Protein AF-A0A060C273-F1 (afdb_monomer_lite)

Structure (mmCIF, N/CA/C/O backbone):
data_AF-A0A060C273-F1
#
_entry.id   AF-A0A060C273-F1
#
loop_
_atom_site.group_PDB
_atom_site.id
_atom_site.type_symbol
_atom_site.label_atom_id
_atom_site.label_alt_id
_atom_site.label_comp_id
_atom_site.label_asym_id
_atom_site.label_entity_id
_atom_site.label_seq_id
_atom_site.pdbx_PDB_ins_code
_atom_site.Cartn_x
_atom_site.Cartn_y
_atom_site.Cartn_z
_atom_site.occupancy
_atom_site.B_iso_or_equiv
_atom_site.auth_seq_id
_atom_site.auth_comp_id
_atom_site.auth_asym_id
_atom_site.auth_atom_id
_atom_site.pdbx_PDB_model_num
ATOM 1 N N . MET A 1 1 ? -24.700 -6.083 28.782 1.00 82.94 1 MET A N 1
ATOM 2 C CA . MET A 1 1 ? -23.591 -5.265 29.321 1.00 82.94 1 MET A CA 1
ATOM 3 C C . MET A 1 1 ? -22.498 -6.201 29.821 1.00 82.94 1 MET A C 1
ATOM 5 O O . MET A 1 1 ? -22.809 -7.076 30.617 1.00 82.94 1 MET A O 1
ATOM 9 N N . VAL A 1 2 ? -21.265 -6.072 29.316 1.00 92.25 2 VAL A N 1
ATOM 10 C CA . VAL A 1 2 ? -20.139 -6.980 29.647 1.00 92.25 2 VAL A CA 1
ATOM 11 C C . VAL A 1 2 ? -19.095 -6.356 30.582 1.00 92.25 2 VAL A C 1
ATOM 13 O O . VAL A 1 2 ? -18.364 -7.077 31.255 1.00 92.25 2 VAL A O 1
ATOM 16 N N . LYS A 1 3 ? -19.035 -5.021 30.655 1.00 95.44 3 LYS A N 1
ATOM 17 C CA . LYS A 1 3 ? -18.172 -4.243 31.552 1.00 95.44 3 LYS A CA 1
ATOM 18 C C . LYS A 1 3 ? -18.739 -2.828 31.695 1.00 95.44 3 LYS A C 1
ATOM 20 O O . LYS A 1 3 ? -19.395 -2.344 30.778 1.00 95.44 3 LYS A O 1
ATOM 25 N N . SER A 1 4 ? -18.462 -2.181 32.822 1.00 96.38 4 SER A N 1
ATOM 26 C CA . SER A 1 4 ? -18.662 -0.747 33.046 1.00 96.38 4 SER A CA 1
ATOM 27 C C . SER A 1 4 ? -17.462 -0.166 33.805 1.00 96.38 4 SER A C 1
ATOM 29 O O . SER A 1 4 ? -16.670 -0.912 34.399 1.00 96.38 4 SER A O 1
ATOM 31 N N . GLY A 1 5 ? -17.295 1.155 33.747 1.00 95.56 5 GLY A N 1
ATOM 32 C CA . GLY A 1 5 ? -16.199 1.874 34.392 1.00 95.56 5 GLY A CA 1
ATOM 33 C C . GLY A 1 5 ? -16.192 3.358 34.032 1.00 95.56 5 GLY A C 1
ATOM 34 O O . GLY A 1 5 ? -17.052 3.823 33.289 1.00 95.56 5 GLY A O 1
ATOM 35 N N . SER A 1 6 ? -15.207 4.081 34.560 1.00 96.62 6 SER A N 1
ATOM 36 C CA . SER A 1 6 ? -14.983 5.492 34.241 1.00 96.62 6 SER A CA 1
ATOM 37 C C . SER A 1 6 ? -13.922 5.640 33.160 1.00 96.62 6 SER A C 1
ATOM 39 O O . SER A 1 6 ? -12.938 4.899 33.130 1.00 96.62 6 SER A O 1
ATOM 41 N N . SER A 1 7 ? -14.097 6.639 32.302 1.00 97.00 7 SER A N 1
ATOM 42 C CA . SER A 1 7 ? -13.043 7.081 31.397 1.00 97.00 7 SER A CA 1
ATOM 43 C C . SER A 1 7 ? -11.967 7.873 32.154 1.00 97.00 7 SER A C 1
ATOM 45 O O . SER A 1 7 ? -12.193 8.370 33.260 1.00 97.00 7 SER A O 1
ATOM 47 N N . THR A 1 8 ? -10.776 7.987 31.568 1.00 98.00 8 THR A N 1
ATOM 48 C CA . THR A 1 8 ? -9.666 8.792 32.098 1.00 98.00 8 THR A CA 1
ATOM 49 C C . THR A 1 8 ? -9.447 10.017 31.207 1.00 98.00 8 THR A C 1
ATOM 51 O O . THR A 1 8 ? -9.036 9.824 30.060 1.00 98.00 8 THR A O 1
ATOM 54 N N . PRO A 1 9 ? -9.664 11.255 31.691 1.00 97.62 9 PRO A N 1
ATOM 55 C CA . PRO A 1 9 ? -9.351 12.465 30.932 1.00 97.62 9 PRO A CA 1
ATOM 56 C C . PRO A 1 9 ? -7.862 12.528 30.574 1.00 97.62 9 PRO A C 1
ATOM 58 O O . PRO A 1 9 ? -7.007 12.238 31.417 1.00 97.62 9 PRO A O 1
ATOM 61 N N . LYS A 1 10 ? -7.540 12.915 29.338 1.00 97.88 10 LYS A N 1
ATOM 62 C CA . LYS A 1 10 ? -6.157 13.135 28.877 1.00 97.88 10 LYS A CA 1
ATOM 63 C C . LYS A 1 10 ? -5.859 14.587 28.501 1.00 97.88 10 LYS A C 1
ATOM 65 O O . LYS A 1 10 ? -4.700 14.907 28.267 1.00 97.88 10 LYS A O 1
ATOM 70 N N . GLY A 1 11 ? -6.866 15.459 28.521 1.00 97.44 11 GLY A N 1
ATOM 71 C CA . GLY A 1 11 ? -6.733 16.842 28.065 1.00 97.44 11 GLY A CA 1
ATOM 72 C C . GLY A 1 11 ? -6.748 16.923 26.542 1.00 97.44 11 GLY A C 1
ATOM 73 O O . GLY A 1 11 ? -7.347 16.067 25.891 1.00 97.44 11 GLY A O 1
ATOM 74 N N . VAL A 1 12 ? -6.111 17.955 25.992 1.00 98.25 12 VAL A N 1
ATOM 75 C CA . VAL A 1 12 ? -6.081 18.214 24.548 1.00 98.25 12 VAL A CA 1
ATOM 76 C C . VAL A 1 12 ? -5.062 17.303 23.865 1.00 98.25 12 VAL A C 1
ATOM 78 O O . VAL A 1 12 ? -3.876 17.340 24.196 1.00 98.25 12 VAL A O 1
ATOM 81 N N . ASP A 1 13 ? -5.519 16.496 22.908 1.00 97.69 13 ASP A N 1
ATOM 82 C CA . ASP A 1 13 ? -4.645 15.770 21.989 1.00 97.69 13 ASP A CA 1
ATOM 83 C C . ASP A 1 13 ? -4.019 16.754 20.983 1.00 97.69 13 ASP A C 1
ATOM 85 O O . ASP A 1 13 ? -4.757 17.422 20.257 1.00 97.69 13 ASP A O 1
ATOM 89 N N . PRO A 1 14 ? -2.682 16.861 20.895 1.00 97.44 14 PRO A N 1
ATOM 90 C CA . PRO A 1 14 ? -2.028 17.864 20.055 1.00 97.44 14 PRO A CA 1
ATOM 91 C C . PRO A 1 14 ? -2.098 17.563 18.550 1.00 97.44 14 PRO A C 1
ATOM 93 O O . PRO A 1 14 ? -1.742 18.429 17.754 1.00 97.44 14 PRO A O 1
ATOM 96 N N . THR A 1 15 ? -2.507 16.356 18.139 1.00 97.44 15 THR A N 1
ATOM 97 C CA . THR A 1 15 ? -2.624 15.987 16.717 1.00 97.44 15 THR A CA 1
ATOM 98 C C . THR A 1 15 ? -3.993 16.334 16.137 1.00 97.44 15 THR A C 1
ATOM 100 O O . THR A 1 15 ? -4.104 16.557 14.932 1.00 97.44 15 THR A O 1
ATOM 103 N N . ALA A 1 16 ? -5.014 16.413 16.995 1.00 97.12 16 ALA A N 1
ATOM 104 C CA . ALA A 1 16 ? -6.391 16.736 16.628 1.00 97.12 16 ALA A CA 1
ATOM 105 C C . ALA A 1 16 ? -6.911 18.065 17.212 1.00 97.12 16 ALA A C 1
ATOM 107 O O . ALA A 1 16 ? -7.949 18.538 16.759 1.00 97.12 16 ALA A O 1
ATOM 108 N N . ASP A 1 17 ? -6.228 18.653 18.202 1.00 97.56 17 ASP A N 1
ATOM 109 C CA . ASP A 1 17 ? -6.668 19.829 18.977 1.00 97.56 17 ASP A CA 1
ATOM 110 C C . ASP A 1 17 ? -8.041 19.631 19.657 1.00 97.56 17 ASP A C 1
ATOM 112 O O . ASP A 1 17 ? -8.883 20.524 19.745 1.00 97.56 17 ASP A O 1
ATOM 116 N N . LEU A 1 18 ? -8.287 18.408 20.140 1.00 97.94 18 LEU A N 1
ATOM 117 C CA . LEU A 1 18 ? -9.534 18.003 20.794 1.00 97.94 18 LEU A CA 1
ATOM 118 C C . LEU A 1 18 ? -9.273 17.518 22.217 1.00 97.94 18 LEU A C 1
ATOM 120 O O . LEU A 1 18 ? -8.299 16.815 22.472 1.00 97.94 18 LEU A O 1
ATOM 124 N N . ASN A 1 19 ? -10.179 17.834 23.145 1.00 97.75 19 ASN A N 1
ATOM 125 C CA . ASN A 1 19 ? -10.165 17.217 24.470 1.00 97.75 19 ASN A CA 1
ATOM 126 C C . ASN A 1 19 ? -10.573 15.745 24.362 1.00 97.75 19 ASN A C 1
ATOM 128 O O . ASN A 1 19 ? -11.656 15.441 23.864 1.00 97.75 19 ASN A O 1
ATOM 132 N N . VAL A 1 20 ? -9.733 14.838 24.861 1.00 97.50 20 VAL A N 1
ATOM 133 C CA . VAL A 1 20 ? -9.965 13.393 24.763 1.00 97.50 20 VAL A CA 1
ATOM 134 C C . VAL A 1 20 ? -9.937 12.700 26.119 1.00 97.50 20 VAL A C 1
ATOM 136 O O . VAL A 1 20 ? -9.308 13.137 27.089 1.00 97.50 20 VAL A O 1
ATOM 139 N N . HIS A 1 21 ? -10.638 11.573 26.177 1.00 97.69 21 HIS A N 1
ATOM 140 C CA . HIS A 1 21 ? -10.631 10.634 27.289 1.00 97.69 21 HIS A CA 1
ATOM 141 C C . HIS A 1 21 ? -10.223 9.246 26.781 1.00 97.69 21 HIS A C 1
ATOM 143 O O . HIS A 1 21 ? -10.500 8.888 25.640 1.00 97.69 21 HIS A O 1
ATOM 149 N N . VAL A 1 22 ? -9.609 8.437 27.646 1.00 97.38 22 VAL A N 1
ATOM 150 C CA . VAL A 1 22 ? -9.318 7.020 27.378 1.00 97.38 22 VAL A CA 1
ATOM 151 C C . VAL A 1 22 ? -10.313 6.140 28.123 1.00 97.38 22 VAL A C 1
ATOM 153 O O . VAL A 1 22 ? -10.481 6.278 29.336 1.00 97.38 22 VAL A O 1
ATOM 156 N N . ILE A 1 23 ? -10.935 5.208 27.405 1.00 97.31 23 ILE A N 1
ATOM 157 C CA . ILE A 1 23 ? -11.755 4.132 27.968 1.00 97.31 23 ILE A CA 1
ATOM 158 C C . ILE A 1 23 ? -10.963 2.830 27.831 1.00 97.31 23 ILE A C 1
ATOM 160 O O . ILE A 1 23 ? -10.821 2.303 26.731 1.00 97.31 23 ILE A O 1
ATOM 164 N N . ASP A 1 24 ? -10.437 2.315 28.944 1.00 96.88 24 ASP A N 1
ATOM 165 C CA . ASP A 1 24 ? -9.687 1.056 28.964 1.00 96.88 24 ASP A CA 1
ATOM 166 C C . ASP A 1 24 ? -10.593 -0.118 29.361 1.00 96.88 24 ASP A C 1
ATOM 168 O O . ASP A 1 24 ? -11.030 -0.253 30.507 1.00 96.88 24 ASP A O 1
ATOM 172 N N . PHE A 1 25 ? -10.855 -0.994 28.396 1.00 96.69 25 PHE A N 1
ATOM 173 C CA . PHE A 1 25 ? -11.590 -2.242 28.582 1.00 96.69 25 PHE A CA 1
ATOM 174 C C . PHE A 1 25 ? -10.715 -3.471 28.299 1.00 96.69 25 PHE A C 1
ATOM 176 O O . PHE A 1 25 ? -11.236 -4.562 28.081 1.00 96.69 25 PHE A O 1
ATOM 183 N N . SER A 1 26 ? -9.386 -3.344 28.373 1.00 96.56 26 SER A N 1
ATOM 184 C CA . SER A 1 26 ? -8.423 -4.413 28.059 1.00 96.56 26 SER A CA 1
ATOM 185 C C . SER A 1 26 ? -8.592 -5.674 28.918 1.00 96.56 26 SER A C 1
ATOM 187 O O . SER A 1 26 ? -8.136 -6.754 28.535 1.00 96.56 26 SER A O 1
ATOM 189 N N . SER A 1 27 ? -9.252 -5.560 30.076 1.00 96.25 27 SER A N 1
ATOM 190 C CA . SER A 1 27 ? -9.620 -6.695 30.940 1.00 96.25 27 SER A CA 1
ATOM 191 C C . SER A 1 27 ? -10.755 -7.564 30.379 1.00 96.25 27 SER A C 1
ATOM 193 O O . SER A 1 27 ? -10.909 -8.707 30.806 1.00 96.25 27 SER A O 1
ATOM 195 N N . VAL A 1 28 ? -11.529 -7.068 29.411 1.00 96.81 28 VAL A N 1
ATOM 196 C CA . VAL A 1 28 ? -12.592 -7.827 28.743 1.00 96.81 28 VAL A CA 1
ATOM 197 C C . VAL A 1 28 ? -11.960 -8.794 27.748 1.00 96.81 28 VAL A C 1
ATOM 199 O O . VAL A 1 28 ? -11.341 -8.383 26.771 1.00 96.81 28 VAL A O 1
ATOM 202 N N . LYS A 1 29 ? -12.105 -10.097 28.009 1.00 95.62 29 LYS A N 1
ATOM 203 C CA . LYS A 1 29 ? -11.581 -11.178 27.153 1.00 95.62 29 LYS A CA 1
ATOM 204 C C . LYS A 1 29 ? -12.671 -12.002 26.468 1.00 95.62 29 LYS A C 1
ATOM 206 O O . LYS A 1 29 ? -12.355 -12.901 25.696 1.00 95.62 29 LYS A O 1
ATOM 211 N N . THR A 1 30 ? -13.941 -11.715 26.753 1.00 96.94 30 THR A N 1
ATOM 212 C CA . THR A 1 30 ? -15.079 -12.384 26.119 1.00 96.94 30 THR A CA 1
ATOM 213 C C . THR A 1 30 ? -15.060 -12.102 24.622 1.00 96.94 30 THR A C 1
ATOM 215 O O . THR A 1 30 ? -15.177 -10.951 24.209 1.00 96.94 30 THR A O 1
ATOM 218 N N . MET A 1 31 ? -14.903 -13.154 23.822 1.00 97.62 31 MET A N 1
ATOM 219 C CA . MET A 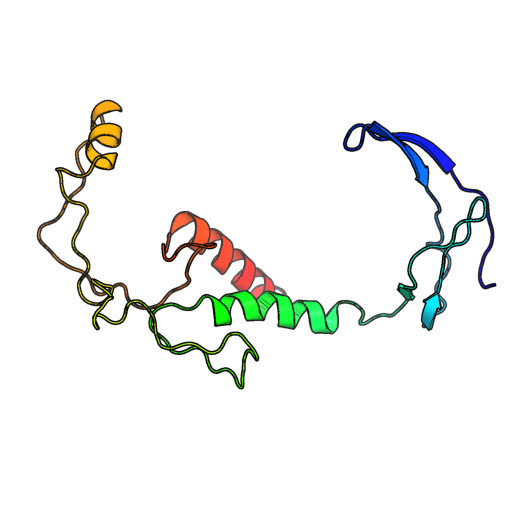1 31 ? -14.941 -13.047 22.369 1.00 97.62 31 MET A CA 1
ATOM 220 C C . MET A 1 31 ? -16.377 -12.895 21.865 1.00 97.62 31 MET A C 1
ATOM 222 O O . MET A 1 31 ? -17.320 -13.390 22.486 1.00 97.62 31 MET A O 1
ATOM 226 N N . GLY A 1 32 ? -16.539 -12.214 20.736 1.00 97.38 32 GLY A N 1
ATOM 227 C CA . GLY A 1 32 ? -17.839 -11.942 20.130 1.00 97.38 32 GLY A CA 1
ATOM 228 C C . GLY A 1 32 ? -17.787 -10.785 19.138 1.00 97.38 32 GLY A C 1
ATOM 229 O O . GLY A 1 32 ? -16.756 -10.133 18.972 1.00 97.38 32 GLY A O 1
ATOM 230 N N . SER A 1 33 ? -18.919 -10.533 18.491 1.00 97.38 33 SER A N 1
ATOM 231 C CA . SER A 1 33 ? -19.119 -9.458 17.519 1.00 97.38 33 SER A CA 1
ATOM 232 C C . SER A 1 33 ? -20.264 -8.546 17.944 1.00 97.38 33 SER A C 1
ATOM 234 O O . SER A 1 33 ? -21.165 -8.977 18.663 1.00 97.38 33 SER A O 1
ATOM 236 N N . GLY A 1 34 ? -20.269 -7.311 17.444 1.00 97.38 34 GLY A N 1
ATOM 237 C CA . GLY A 1 34 ? -21.341 -6.356 17.730 1.00 97.38 34 GLY A CA 1
ATOM 238 C C . GLY A 1 34 ? -21.243 -5.727 19.119 1.00 97.38 34 GLY A C 1
ATOM 239 O O . GLY A 1 34 ? -22.238 -5.220 19.629 1.00 97.38 34 GLY A O 1
ATOM 240 N N . PHE A 1 35 ? -20.061 -5.759 19.741 1.00 97.94 35 PHE A N 1
ATOM 241 C CA . PHE A 1 35 ? -19.813 -4.971 20.941 1.00 97.94 35 PHE A CA 1
ATOM 242 C C . PHE A 1 35 ? -19.843 -3.486 20.600 1.00 97.94 35 PHE A C 1
ATOM 244 O O . PHE A 1 35 ? -19.384 -3.083 19.536 1.00 97.94 35 PHE A O 1
ATOM 251 N N . THR A 1 36 ? -20.334 -2.677 21.528 1.00 98.06 36 THR A N 1
ATOM 252 C CA . THR A 1 36 ? -20.306 -1.219 21.445 1.00 98.06 36 THR A CA 1
ATOM 253 C C . THR A 1 36 ? -19.788 -0.643 22.759 1.00 98.06 36 THR A C 1
ATOM 255 O O . THR A 1 36 ? -19.892 -1.274 23.817 1.00 98.06 36 THR A O 1
ATOM 258 N N . LEU A 1 37 ? -19.202 0.551 22.686 1.00 97.62 37 LEU A N 1
ATOM 259 C CA . LEU A 1 37 ? -18.942 1.398 23.845 1.00 97.62 37 LEU A CA 1
ATOM 260 C C . LEU A 1 37 ? -20.041 2.453 23.916 1.00 97.62 37 LEU A C 1
ATOM 262 O O . LEU A 1 37 ? -20.316 3.106 22.914 1.00 97.62 37 LEU A O 1
ATOM 266 N N . GLU A 1 38 ? -20.635 2.618 25.093 1.00 97.31 38 GLU A N 1
ATOM 267 C CA . GLU A 1 38 ? -21.593 3.684 25.379 1.00 97.31 38 GLU A CA 1
ATOM 268 C C . GLU A 1 38 ? -20.984 4.614 26.432 1.00 97.31 38 GLU A C 1
ATOM 270 O O . GLU A 1 38 ? -20.556 4.156 27.498 1.00 97.31 38 GLU A O 1
ATOM 275 N N . ALA A 1 39 ? -20.891 5.904 26.122 1.00 96.25 39 ALA A N 1
ATOM 276 C CA . ALA A 1 39 ? -20.349 6.921 27.013 1.00 96.25 39 ALA A CA 1
ATOM 277 C C . ALA A 1 39 ? -20.975 8.279 26.688 1.00 96.25 39 ALA A C 1
ATOM 279 O O . ALA A 1 39 ? -21.077 8.644 25.524 1.00 96.25 39 ALA A O 1
ATOM 280 N N . ASP A 1 40 ? -21.378 9.018 27.723 1.00 93.56 40 ASP A N 1
ATOM 281 C CA . ASP A 1 40 ? -21.991 10.351 27.589 1.00 93.56 40 ASP A CA 1
ATOM 282 C C . ASP A 1 40 ? -23.202 10.398 26.630 1.00 93.56 40 ASP A C 1
ATOM 284 O O . ASP A 1 40 ? -23.391 11.340 25.873 1.00 93.56 40 ASP A O 1
ATOM 288 N N . GLY A 1 41 ? -24.020 9.337 26.635 1.00 95.12 41 GLY A N 1
ATOM 289 C CA . GLY A 1 41 ? -25.198 9.212 25.766 1.00 95.12 41 GLY A CA 1
ATOM 290 C C . GLY A 1 41 ? -24.895 8.831 24.312 1.00 95.12 41 GLY A C 1
ATOM 291 O O . GLY A 1 41 ? -25.829 8.581 23.553 1.00 95.12 41 GLY A O 1
ATOM 292 N N . GLU A 1 42 ? -23.621 8.724 23.936 1.00 97.50 42 GLU A N 1
ATOM 293 C CA . GLU A 1 42 ? -23.179 8.336 22.598 1.00 97.50 42 GLU A CA 1
ATOM 294 C C . GLU A 1 42 ? -22.765 6.865 22.541 1.00 97.50 42 GLU A C 1
ATOM 296 O O . GLU A 1 42 ? -22.302 6.284 23.526 1.00 97.50 42 GLU A O 1
ATOM 301 N N . THR A 1 43 ? -22.907 6.255 21.361 1.00 97.94 43 THR A N 1
ATOM 302 C CA . THR A 1 43 ? -22.566 4.846 21.113 1.00 97.94 43 THR A CA 1
ATOM 303 C C . THR A 1 43 ? -21.551 4.720 19.977 1.00 97.94 43 THR A C 1
ATOM 305 O O . THR A 1 43 ? -21.730 5.294 18.905 1.00 97.94 43 THR A O 1
ATOM 308 N N . SER A 1 44 ? -20.486 3.942 20.185 1.00 98.12 44 SER A N 1
ATOM 309 C CA . SER A 1 44 ? -19.475 3.675 19.155 1.00 98.12 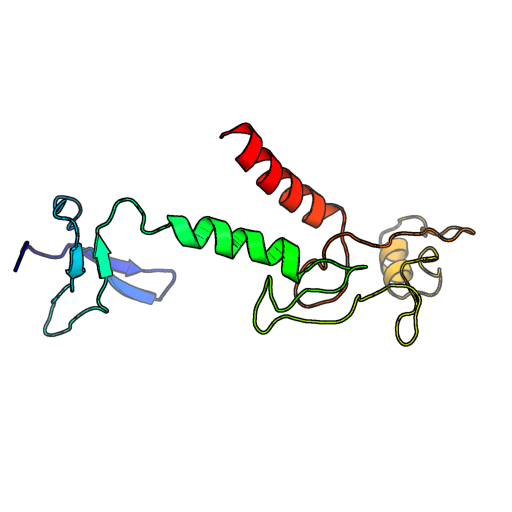44 SER A CA 1
ATOM 310 C C . SER A 1 44 ? -20.021 2.836 17.995 1.00 98.12 44 SER A C 1
ATOM 312 O O . SER A 1 44 ? -21.012 2.118 18.130 1.00 98.12 44 SER A O 1
ATOM 314 N N . TYR A 1 45 ? -19.283 2.799 16.881 1.00 98.38 45 TYR A N 1
ATOM 315 C CA . TYR A 1 45 ? -19.464 1.739 15.887 1.00 98.38 45 TYR A CA 1
ATOM 316 C C . TYR A 1 45 ? -19.310 0.348 16.529 1.00 98.38 45 TYR A C 1
ATOM 318 O O . TYR A 1 45 ? -18.529 0.196 17.481 1.00 98.38 45 TYR A O 1
ATOM 326 N N . PRO A 1 46 ? -20.035 -0.667 16.024 1.00 98.25 46 PRO A N 1
ATOM 327 C CA . PRO A 1 46 ? -19.895 -2.028 16.508 1.00 98.25 46 PRO A CA 1
ATOM 328 C C . PRO A 1 46 ? -18.506 -2.583 16.176 1.00 98.25 46 PRO A C 1
ATOM 330 O O . PRO A 1 46 ? -17.984 -2.365 15.083 1.00 98.25 46 PRO A O 1
ATOM 333 N N . PHE A 1 47 ? -17.928 -3.350 17.094 1.00 97.88 47 PHE A N 1
ATOM 334 C CA . PHE A 1 47 ? -16.639 -4.014 16.908 1.00 97.88 47 PHE A CA 1
ATOM 335 C C . PHE A 1 47 ? -16.664 -5.463 17.407 1.00 97.88 47 PHE A C 1
ATOM 337 O O . PHE A 1 47 ? -17.606 -5.913 18.069 1.00 97.88 47 PHE A O 1
ATOM 344 N N . SER A 1 48 ? -15.610 -6.202 17.066 1.00 97.44 48 SER A N 1
ATOM 345 C CA . SER A 1 48 ? -15.418 -7.594 17.467 1.00 97.44 48 SER A CA 1
ATOM 346 C C . SER A 1 48 ? -14.195 -7.741 18.364 1.00 97.44 48 SER A C 1
ATOM 348 O O . SER A 1 48 ? -13.183 -7.069 18.173 1.00 97.44 48 SER A O 1
ATOM 350 N N . ILE A 1 49 ? -14.276 -8.670 19.312 1.00 97.69 49 ILE A N 1
ATOM 351 C CA . ILE A 1 49 ? -13.129 -9.191 20.056 1.00 97.69 49 ILE A CA 1
ATOM 352 C C . ILE A 1 49 ? -12.966 -10.639 19.598 1.00 97.69 49 ILE A C 1
ATOM 354 O O . ILE A 1 49 ? -13.797 -11.485 19.922 1.00 97.69 49 ILE A O 1
ATOM 358 N N . ALA A 1 50 ? -11.932 -10.925 18.812 1.00 97.06 50 ALA A N 1
ATOM 359 C CA . ALA A 1 50 ? -11.656 -12.265 18.297 1.00 97.06 50 ALA A CA 1
ATOM 360 C C . ALA A 1 50 ? -10.151 -12.465 18.057 1.00 97.06 50 ALA A C 1
ATOM 362 O O . ALA A 1 50 ? -9.391 -11.499 17.975 1.00 97.06 50 ALA A O 1
ATOM 363 N N . SER A 1 51 ? -9.710 -13.720 17.964 1.00 96.69 51 SER A N 1
ATOM 364 C CA . SER A 1 51 ? -8.299 -14.072 17.745 1.00 96.69 51 SER A CA 1
ATOM 365 C C . SER A 1 51 ? -7.845 -13.952 16.287 1.00 96.69 51 SER A C 1
ATOM 367 O O . SER A 1 51 ? -6.648 -13.996 16.016 1.00 96.69 51 SER A O 1
ATOM 369 N N . ASP A 1 52 ? -8.776 -13.804 15.350 1.00 95.81 52 ASP A N 1
ATOM 370 C CA . ASP A 1 52 ? -8.559 -13.875 13.904 1.00 95.81 52 ASP A CA 1
ATOM 371 C C . ASP A 1 52 ? -8.918 -12.576 13.163 1.00 95.81 52 ASP A C 1
ATOM 373 O O . ASP A 1 52 ? -8.922 -12.555 11.934 1.00 95.81 52 ASP A O 1
ATOM 377 N N . ILE A 1 53 ? -9.139 -11.466 13.880 1.00 95.81 53 ILE A N 1
ATOM 378 C CA . ILE A 1 53 ? -9.579 -10.176 13.304 1.00 95.81 53 ILE A CA 1
ATOM 379 C C . ILE A 1 53 ? -8.682 -9.644 12.171 1.00 95.81 53 ILE A C 1
ATOM 381 O O . ILE A 1 53 ? -9.144 -8.886 11.324 1.00 95.81 53 ILE A O 1
ATOM 385 N N . TYR A 1 54 ? -7.412 -10.056 12.124 1.00 95.19 54 TYR A N 1
ATOM 386 C CA . TYR A 1 54 ? -6.452 -9.656 11.090 1.00 95.19 54 TYR A CA 1
ATOM 387 C C . TYR A 1 54 ? -6.127 -10.760 10.077 1.00 95.19 54 TYR A C 1
ATOM 389 O O . TYR A 1 54 ? -5.281 -10.546 9.211 1.00 95.19 54 TYR A O 1
ATOM 397 N N . ALA A 1 55 ? -6.752 -11.938 10.165 1.00 93.19 55 ALA A N 1
ATOM 398 C CA . ALA A 1 55 ? -6.431 -13.072 9.298 1.00 93.19 55 ALA A CA 1
ATOM 399 C C . ALA A 1 55 ? -6.634 -12.726 7.815 1.00 93.19 55 ALA A C 1
ATOM 401 O O . ALA A 1 55 ? -5.729 -12.926 7.009 1.00 93.19 55 ALA A O 1
ATOM 402 N N . LYS A 1 56 ? -7.777 -12.116 7.475 1.00 94.12 56 LYS A N 1
ATOM 403 C CA . LYS A 1 56 ? -8.070 -11.658 6.110 1.00 94.12 56 LYS A CA 1
ATOM 404 C C . LYS A 1 56 ? -7.220 -10.451 5.702 1.00 94.12 56 LYS A C 1
ATOM 406 O O . LYS A 1 56 ? -6.719 -10.414 4.583 1.00 94.12 56 LYS A O 1
ATOM 411 N N . LEU A 1 57 ? -7.004 -9.502 6.622 1.00 94.69 57 LEU A N 1
ATOM 412 C CA . LEU A 1 57 ? -6.243 -8.276 6.346 1.00 94.69 57 LEU A CA 1
ATOM 413 C C . LEU A 1 57 ? -4.832 -8.576 5.827 1.00 94.69 57 LEU A C 1
ATOM 415 O O . LEU A 1 57 ? -4.343 -7.864 4.959 1.00 94.69 57 LEU A O 1
ATOM 419 N N . ARG A 1 58 ? -4.185 -9.644 6.314 1.00 90.38 58 ARG A N 1
ATOM 420 C CA . ARG A 1 58 ? -2.866 -10.066 5.814 1.00 90.38 58 ARG A CA 1
ATOM 421 C C . ARG A 1 58 ? -2.893 -10.401 4.321 1.00 90.38 58 ARG A C 1
ATOM 423 O O . ARG A 1 58 ? -2.020 -9.957 3.584 1.00 90.38 58 ARG A O 1
ATOM 430 N N . THR A 1 59 ? -3.891 -11.161 3.877 1.00 90.81 59 THR A N 1
ATOM 431 C CA . THR A 1 59 ? -4.061 -11.524 2.462 1.00 90.81 59 THR A CA 1
ATOM 432 C C . THR A 1 59 ? -4.456 -10.314 1.621 1.00 90.81 59 THR A C 1
ATOM 434 O O . THR A 1 59 ? -3.886 -10.098 0.552 1.00 90.81 59 THR A O 1
ATOM 437 N N . ASP A 1 60 ? -5.378 -9.490 2.119 1.00 92.56 60 ASP A N 1
ATOM 438 C CA . ASP A 1 60 ? -5.818 -8.279 1.419 1.00 92.56 60 ASP A CA 1
ATOM 439 C C . ASP A 1 60 ? -4.650 -7.301 1.218 1.00 92.56 60 ASP A C 1
ATOM 441 O O . ASP A 1 60 ? -4.444 -6.802 0.115 1.00 92.56 60 ASP A O 1
ATOM 445 N N . ALA A 1 61 ? -3.823 -7.093 2.248 1.00 94.31 61 ALA A N 1
ATOM 446 C CA . ALA A 1 61 ? -2.650 -6.226 2.167 1.00 94.31 61 ALA A CA 1
ATOM 447 C C . ALA A 1 61 ? -1.629 -6.715 1.128 1.00 94.31 61 ALA A C 1
ATOM 449 O O . ALA A 1 61 ? -1.048 -5.908 0.410 1.00 94.31 61 ALA A O 1
ATOM 450 N N . LEU A 1 62 ? -1.428 -8.031 1.001 1.00 93.44 62 LEU A N 1
ATOM 451 C CA . LEU A 1 62 ? -0.526 -8.591 -0.011 1.00 93.44 62 LEU A CA 1
ATOM 452 C C . LEU A 1 62 ? -1.115 -8.560 -1.430 1.00 93.44 62 LEU A C 1
ATOM 454 O O . LEU A 1 62 ? -0.356 -8.558 -2.400 1.00 93.44 62 LEU A O 1
ATOM 458 N N . THR A 1 63 ? -2.442 -8.485 -1.566 1.00 94.12 63 THR A N 1
ATOM 459 C CA . THR A 1 63 ? -3.118 -8.373 -2.872 1.00 94.12 63 THR A CA 1
ATOM 460 C C . THR A 1 63 ? -2.743 -7.075 -3.593 1.00 94.12 63 THR A C 1
ATOM 462 O O . THR A 1 63 ? -2.675 -7.066 -4.821 1.00 94.12 63 THR A O 1
ATOM 465 N N . PHE A 1 64 ? -2.372 -6.023 -2.854 1.00 95.56 64 PHE A N 1
ATOM 466 C CA . PHE A 1 64 ? -1.815 -4.784 -3.410 1.00 95.56 64 PHE A CA 1
ATOM 467 C C . PHE A 1 64 ? -0.659 -5.043 -4.394 1.00 95.56 64 PHE A C 1
ATOM 469 O O . PHE A 1 64 ? -0.658 -4.554 -5.521 1.00 95.56 64 PHE A O 1
ATOM 476 N N . PHE A 1 65 ? 0.301 -5.895 -4.020 1.00 97.31 65 PHE A N 1
ATOM 477 C CA . PHE A 1 65 ? 1.445 -6.208 -4.882 1.00 97.31 65 PHE A CA 1
ATOM 478 C C . PHE A 1 65 ? 1.053 -6.986 -6.140 1.00 97.31 65 PHE A C 1
ATOM 480 O O . PHE A 1 65 ? 1.817 -7.012 -7.103 1.00 97.31 65 PHE A O 1
ATOM 487 N N . TYR A 1 66 ? -0.100 -7.658 -6.150 1.00 97.75 66 TYR A N 1
ATOM 488 C CA . TYR A 1 66 ? -0.620 -8.299 -7.351 1.00 97.75 66 TYR A CA 1
ATOM 489 C C . TYR A 1 66 ? -1.239 -7.261 -8.289 1.00 97.75 66 TYR A C 1
ATOM 491 O O . TYR A 1 66 ? -0.840 -7.182 -9.450 1.00 97.75 66 TYR A O 1
ATOM 499 N N . THR A 1 67 ? -2.139 -6.417 -7.782 1.00 97.62 67 THR A N 1
ATOM 500 C CA . THR A 1 67 ? -2.826 -5.389 -8.582 1.00 97.62 67 THR A CA 1
ATOM 501 C C . THR A 1 67 ? -1.870 -4.340 -9.154 1.00 97.62 67 THR A C 1
ATOM 503 O O . THR A 1 67 ? -2.132 -3.782 -10.222 1.00 97.62 67 THR A O 1
ATOM 506 N N . ASN A 1 68 ? -0.726 -4.121 -8.502 1.00 98.19 68 ASN A N 1
ATOM 507 C CA . ASN A 1 68 ? 0.307 -3.178 -8.931 1.00 98.19 68 ASN A CA 1
ATOM 508 C C . ASN A 1 68 ? 1.349 -3.774 -9.891 1.00 98.19 68 ASN A C 1
ATOM 510 O O . ASN A 1 68 ? 2.300 -3.084 -10.248 1.00 98.19 68 ASN A O 1
ATOM 514 N N . ARG A 1 69 ? 1.216 -5.026 -10.350 1.00 98.62 69 ARG A N 1
ATOM 515 C CA . ARG A 1 69 ? 2.187 -5.599 -11.302 1.00 98.62 69 ARG A CA 1
ATOM 516 C C . ARG A 1 69 ? 2.154 -4.890 -12.659 1.00 98.62 69 ARG A C 1
ATOM 518 O O . ARG A 1 69 ? 1.093 -4.757 -13.274 1.00 98.62 69 ARG A O 1
ATOM 525 N N . SER A 1 70 ? 3.327 -4.501 -13.149 1.00 98.69 70 SER A N 1
ATOM 526 C CA . SER A 1 70 ? 3.545 -4.099 -14.544 1.00 98.69 70 SER A CA 1
ATOM 527 C C . SER A 1 70 ? 3.861 -5.329 -15.406 1.00 98.69 70 SER A C 1
ATOM 529 O O . SER A 1 70 ? 4.232 -6.378 -14.879 1.00 98.69 70 SER A O 1
ATOM 531 N N . GLY A 1 71 ? 3.708 -5.236 -16.728 1.00 98.31 71 GLY A N 1
ATOM 532 C CA . GLY A 1 71 ? 4.108 -6.290 -17.670 1.00 98.31 71 GLY A CA 1
ATOM 533 C C . GLY A 1 71 ? 3.235 -7.552 -17.684 1.00 98.31 71 GLY A C 1
ATOM 534 O O . GLY A 1 71 ? 3.548 -8.500 -18.396 1.00 98.31 71 GLY A O 1
ATOM 535 N N . ILE A 1 72 ? 2.143 -7.593 -16.915 1.00 98.44 72 ILE A N 1
ATOM 536 C CA . ILE A 1 72 ? 1.230 -8.741 -16.841 1.00 98.44 72 ILE A CA 1
ATOM 537 C C . ILE A 1 72 ? -0.222 -8.279 -16.713 1.00 98.44 72 ILE A C 1
ATOM 539 O O . ILE A 1 72 ? -0.502 -7.240 -16.110 1.00 98.44 72 ILE A O 1
ATOM 543 N N . ALA A 1 73 ? -1.143 -9.054 -17.288 1.00 98.25 73 ALA A N 1
ATOM 544 C CA . ALA A 1 73 ? -2.569 -8.846 -17.088 1.00 98.25 73 ALA A CA 1
ATOM 545 C C . ALA A 1 73 ? -2.948 -9.125 -15.628 1.00 98.25 73 ALA A C 1
ATOM 547 O O . ALA A 1 73 ? -2.469 -10.084 -15.016 1.00 98.25 73 ALA A O 1
ATOM 548 N N . ILE A 1 74 ? -3.821 -8.284 -15.085 1.00 98.44 74 ILE A N 1
ATOM 549 C CA . ILE A 1 74 ? -4.437 -8.508 -13.781 1.00 98.44 74 ILE A CA 1
ATOM 550 C C . ILE A 1 74 ? -5.731 -9.266 -14.027 1.00 98.44 74 ILE A C 1
ATOM 552 O O . ILE A 1 74 ? -6.610 -8.790 -14.748 1.00 98.44 74 ILE A O 1
ATOM 556 N N . ASP A 1 75 ? -5.810 -10.460 -13.458 1.00 97.50 75 ASP A N 1
ATOM 557 C CA . ASP A 1 75 ? -6.961 -11.341 -13.554 1.00 97.50 75 ASP A CA 1
ATOM 558 C C . ASP A 1 75 ? -8.032 -10.881 -12.563 1.00 97.50 75 ASP A C 1
ATOM 560 O O . ASP A 1 75 ? -7.815 -10.865 -11.348 1.00 97.50 75 ASP A O 1
ATOM 564 N N . ASP A 1 76 ? -9.199 -10.521 -13.091 1.00 96.44 76 ASP A N 1
ATOM 565 C CA . ASP A 1 76 ? -10.353 -10.118 -12.291 1.00 96.44 76 ASP A CA 1
ATOM 566 C C . ASP A 1 76 ? -10.833 -11.254 -11.372 1.00 96.44 76 ASP A C 1
ATOM 568 O O . ASP A 1 76 ? -11.343 -10.999 -10.286 1.00 96.44 76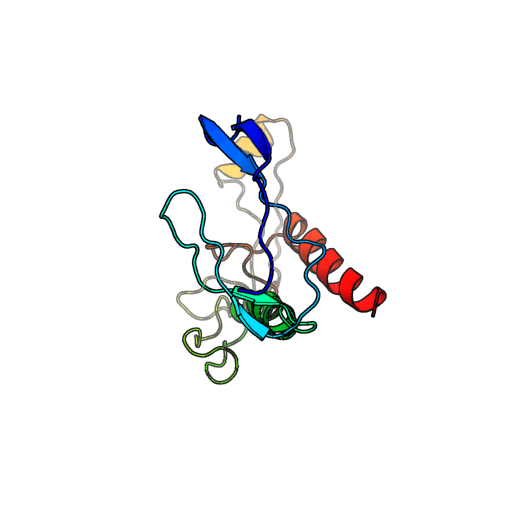 ASP A O 1
ATOM 572 N N . ALA A 1 77 ? -10.598 -12.520 -11.739 1.00 95.44 77 ALA A N 1
ATOM 573 C CA . ALA A 1 77 ? -10.924 -13.653 -10.876 1.00 95.44 77 ALA A CA 1
ATOM 574 C C . ALA A 1 77 ? -10.053 -13.705 -9.607 1.00 95.44 77 ALA A C 1
ATOM 576 O O . ALA A 1 77 ? -10.480 -14.260 -8.593 1.00 95.44 77 ALA A O 1
ATOM 577 N N . LEU A 1 78 ? -8.844 -13.131 -9.650 1.00 91.75 78 LEU A N 1
ATOM 578 C CA . LEU A 1 78 ? -7.927 -13.047 -8.508 1.00 91.75 78 LEU A CA 1
ATOM 579 C C . LEU A 1 78 ? -8.060 -11.724 -7.746 1.00 91.75 78 LEU A C 1
ATOM 581 O O . LEU A 1 78 ? -7.875 -11.706 -6.530 1.00 91.75 78 LEU A O 1
ATOM 585 N N . ALA A 1 79 ? -8.394 -10.633 -8.438 1.00 93.62 79 ALA A N 1
ATOM 586 C CA . ALA A 1 79 ? -8.641 -9.323 -7.842 1.00 93.62 79 ALA A CA 1
ATOM 587 C C . ALA A 1 79 ? -9.912 -8.681 -8.434 1.00 93.62 79 ALA A C 1
ATOM 589 O O . ALA A 1 79 ? -9.808 -7.816 -9.309 1.00 93.62 79 ALA A O 1
ATOM 590 N N . PRO A 1 80 ? -11.109 -9.081 -7.960 1.00 94.06 80 PRO A N 1
ATOM 591 C CA . PRO A 1 80 ? -12.374 -8.605 -8.513 1.00 94.06 80 PRO A CA 1
ATOM 592 C C . PRO A 1 80 ? -12.499 -7.081 -8.488 1.00 94.06 80 PRO A C 1
ATOM 594 O O . PRO A 1 80 ? -12.306 -6.451 -7.445 1.00 94.06 80 PRO A O 1
ATOM 597 N N . GLY A 1 81 ? -12.840 -6.492 -9.634 1.00 96.00 81 GLY A N 1
ATOM 598 C CA . GLY A 1 81 ? -12.948 -5.044 -9.831 1.00 96.00 81 GLY A CA 1
ATOM 599 C C . GLY A 1 81 ? -11.637 -4.357 -10.225 1.00 96.00 81 GLY A C 1
ATOM 600 O O . GLY A 1 81 ? -11.654 -3.165 -10.527 1.00 96.00 81 GLY A O 1
ATOM 601 N N . TYR A 1 82 ? -10.521 -5.091 -10.256 1.00 96.38 82 TYR A N 1
ATOM 602 C CA . TYR A 1 82 ? -9.196 -4.586 -10.633 1.00 96.38 82 TYR A CA 1
ATOM 603 C C . TYR A 1 82 ? -8.644 -5.237 -11.907 1.00 96.38 82 TYR A C 1
ATOM 605 O O . TYR A 1 82 ? -7.506 -4.947 -12.290 1.00 96.38 82 TYR A O 1
ATOM 613 N N . GLY A 1 83 ? -9.420 -6.101 -12.572 1.00 97.88 83 GLY A N 1
ATOM 614 C CA . GLY A 1 83 ? -9.013 -6.734 -13.819 1.00 97.88 83 GLY A CA 1
ATOM 615 C C . GLY A 1 83 ? -8.608 -5.716 -14.888 1.00 97.88 83 GLY A C 1
ATOM 616 O O . GLY A 1 83 ? -9.353 -4.782 -15.191 1.00 97.88 83 GLY A O 1
ATOM 617 N N . ARG A 1 84 ? -7.421 -5.892 -15.476 1.00 97.94 84 ARG A N 1
ATOM 618 C CA . ARG A 1 84 ? -6.905 -5.008 -16.535 1.00 97.94 84 ARG A CA 1
ATOM 619 C C . ARG A 1 84 ? -5.883 -5.709 -17.436 1.00 97.94 84 ARG A C 1
ATOM 621 O O . ARG A 1 84 ? -5.202 -6.628 -16.975 1.00 97.94 84 ARG A O 1
ATOM 628 N N . PRO A 1 85 ? -5.711 -5.260 -18.696 1.00 97.69 85 PRO A N 1
ATOM 629 C CA . PRO A 1 85 ? -4.626 -5.724 -19.558 1.00 97.69 85 PRO A CA 1
ATOM 630 C C . PRO A 1 85 ? -3.232 -5.473 -18.963 1.00 97.69 85 PRO A C 1
ATOM 632 O O . PRO A 1 85 ? -3.057 -4.684 -18.025 1.00 97.69 85 PRO A O 1
ATOM 635 N N . ALA A 1 86 ? -2.226 -6.130 -19.544 1.00 98.12 86 ALA A N 1
ATOM 636 C CA . ALA A 1 86 ? -0.831 -5.878 -19.211 1.00 98.12 86 ALA A CA 1
ATOM 637 C C . ALA A 1 86 ? -0.431 -4.449 -19.605 1.00 98.12 86 ALA A C 1
ATOM 639 O O . ALA A 1 86 ? -0.648 -4.021 -20.736 1.00 98.12 86 ALA A O 1
ATOM 640 N N . GLY A 1 87 ? 0.151 -3.712 -18.661 1.00 97.94 87 GLY A N 1
ATOM 641 C CA . GLY A 1 87 ? 0.710 -2.387 -18.918 1.00 97.94 87 GLY A CA 1
ATOM 642 C C . GLY A 1 87 ? 2.195 -2.471 -19.258 1.00 97.94 87 GLY A C 1
ATOM 643 O O . GLY A 1 87 ? 2.882 -3.366 -18.770 1.00 97.94 87 GLY A O 1
ATOM 644 N N . HIS A 1 88 ? 2.689 -1.515 -20.047 1.00 98.25 88 HIS A N 1
ATOM 645 C CA . HIS A 1 88 ? 4.115 -1.360 -20.363 1.00 98.25 88 HIS A CA 1
ATOM 646 C C . HIS A 1 88 ? 4.768 -2.619 -20.965 1.00 98.25 88 HIS A C 1
ATOM 648 O O . HIS A 1 88 ? 5.838 -3.058 -20.546 1.00 98.25 88 HIS A O 1
ATOM 654 N N . VAL A 1 89 ? 4.107 -3.199 -21.970 1.00 97.56 89 VAL A N 1
ATOM 655 C CA . VAL A 1 89 ? 4.570 -4.389 -22.716 1.00 97.56 89 VAL A CA 1
ATOM 656 C C . VAL A 1 89 ? 5.058 -4.066 -24.136 1.00 97.56 89 VAL A C 1
ATOM 658 O O . VAL A 1 89 ? 5.090 -4.940 -24.992 1.00 97.56 89 VAL A O 1
ATOM 661 N N . GLY A 1 90 ? 5.404 -2.806 -24.420 1.00 95.25 90 GLY A N 1
ATOM 662 C CA . GLY A 1 90 ? 5.884 -2.380 -25.744 1.00 95.25 90 GLY A CA 1
ATOM 663 C C . GLY A 1 90 ? 4.800 -2.294 -26.829 1.00 95.25 90 GLY A C 1
ATOM 664 O O . GLY A 1 90 ? 5.109 -2.034 -27.988 1.00 95.25 90 GLY A O 1
ATOM 665 N N . GLU A 1 91 ? 3.531 -2.487 -26.463 1.00 95.00 91 GLU A N 1
ATOM 666 C CA . GLU A 1 91 ? 2.383 -2.299 -27.353 1.00 95.00 91 GLU A CA 1
ATOM 667 C C . GLU A 1 91 ? 1.744 -0.924 -27.142 1.00 95.00 91 GLU A C 1
ATOM 669 O O . GLU A 1 91 ? 1.523 -0.506 -26.000 1.00 95.00 91 GLU A O 1
ATOM 674 N N . ALA A 1 92 ? 1.406 -0.240 -28.242 1.00 93.25 92 ALA A N 1
ATOM 675 C CA . ALA A 1 92 ? 0.768 1.072 -28.205 1.00 93.25 92 ALA A CA 1
ATOM 676 C C . ALA A 1 92 ? -0.493 1.053 -27.309 1.00 93.25 92 ALA A C 1
ATOM 678 O O . ALA A 1 92 ? -1.312 0.141 -27.428 1.00 93.25 92 ALA A O 1
ATOM 679 N N . PRO A 1 93 ? -0.682 2.050 -26.423 1.00 94.19 93 PRO A N 1
ATOM 680 C CA . PRO A 1 93 ? 0.037 3.327 -26.358 1.00 94.19 93 PRO A CA 1
ATOM 681 C C . PRO A 1 93 ? 1.348 3.299 -25.555 1.00 94.19 93 PRO A C 1
ATOM 683 O O . PRO A 1 93 ? 1.991 4.340 -25.429 1.00 94.19 93 PRO A O 1
ATOM 686 N N . ASN A 1 94 ? 1.749 2.154 -24.999 1.00 96.00 94 ASN A N 1
ATOM 687 C CA . ASN A 1 94 ? 2.973 2.069 -24.211 1.00 96.00 94 ASN A CA 1
ATOM 688 C C . ASN A 1 94 ? 4.202 2.323 -25.094 1.00 96.00 94 ASN A C 1
ATOM 690 O O . ASN A 1 94 ? 4.308 1.789 -26.197 1.00 96.00 94 ASN A O 1
ATOM 694 N N . GLN A 1 95 ? 5.148 3.103 -24.575 1.00 95.88 95 GLN A N 1
ATOM 695 C CA . GLN A 1 95 ? 6.451 3.357 -25.207 1.00 95.88 95 GLN A CA 1
ATOM 696 C C . GLN A 1 95 ? 7.586 2.544 -24.554 1.00 95.88 95 GLN A C 1
ATOM 698 O O . GLN A 1 95 ? 8.753 2.713 -24.887 1.00 95.88 95 GLN A O 1
ATOM 703 N N . GLY A 1 96 ? 7.232 1.657 -23.625 1.00 96.44 96 GLY A N 1
ATOM 704 C CA . GLY A 1 96 ? 8.113 0.782 -22.858 1.00 96.44 96 GLY A CA 1
ATOM 705 C C . GLY A 1 96 ? 7.338 -0.453 -22.380 1.00 96.44 96 GLY A C 1
ATOM 706 O O . GLY A 1 96 ? 6.160 -0.613 -22.705 1.00 96.44 96 GLY A O 1
ATOM 707 N N . ASP A 1 97 ? 7.928 -1.388 -21.644 1.00 98.06 97 ASP A N 1
ATOM 708 C CA . ASP A 1 97 ? 9.259 -1.327 -21.028 1.00 98.06 97 ASP A CA 1
ATOM 709 C C . ASP A 1 97 ? 10.258 -2.325 -21.637 1.00 98.06 97 ASP A C 1
ATOM 711 O O . ASP A 1 97 ? 11.277 -2.646 -21.036 1.00 98.06 97 ASP A O 1
ATOM 715 N N . THR A 1 98 ? 9.976 -2.826 -22.840 1.00 98.25 98 THR A N 1
ATOM 716 C CA . THR A 1 98 ? 10.776 -3.867 -23.510 1.00 98.25 98 THR A CA 1
ATOM 717 C C . THR A 1 98 ? 12.109 -3.362 -24.074 1.00 98.25 98 THR A C 1
ATOM 719 O O . THR A 1 98 ? 12.985 -4.164 -24.377 1.00 98.25 98 THR A O 1
ATOM 722 N N . ALA A 1 99 ? 12.263 -2.046 -24.261 1.00 97.50 99 ALA A N 1
ATOM 723 C CA . ALA A 1 99 ? 13.475 -1.415 -24.791 1.00 97.50 99 ALA A CA 1
ATOM 724 C C . ALA A 1 99 ? 13.582 0.057 -24.340 1.00 97.50 99 ALA A C 1
ATOM 726 O O . ALA A 1 99 ? 13.559 0.975 -25.158 1.00 97.50 99 ALA A O 1
ATOM 727 N N . VAL A 1 100 ? 13.665 0.294 -23.030 1.00 97.06 100 VAL A N 1
ATOM 728 C CA . VAL A 1 100 ? 13.717 1.649 -22.450 1.00 97.06 100 VAL A CA 1
ATOM 729 C C . VAL A 1 100 ? 15.131 2.233 -22.597 1.00 97.06 100 VAL A C 1
ATOM 731 O O . VAL A 1 100 ? 16.086 1.576 -22.167 1.00 97.06 100 VAL A O 1
ATOM 734 N N . PRO A 1 101 ? 15.305 3.425 -23.203 1.00 95.19 101 PRO A N 1
ATOM 735 C CA . PRO A 1 101 ? 16.598 4.104 -23.263 1.00 95.19 101 PRO A CA 1
ATOM 736 C C . PRO A 1 101 ? 16.951 4.759 -21.920 1.00 95.19 101 PRO A C 1
ATOM 738 O O . PRO A 1 101 ? 16.081 4.996 -21.081 1.00 95.19 101 PRO A O 1
ATOM 741 N N . CYS A 1 102 ? 18.224 5.112 -21.730 1.00 92.69 102 CYS A N 1
ATOM 742 C CA . CYS A 1 102 ? 18.586 6.037 -20.657 1.00 92.69 102 CYS A CA 1
ATOM 743 C C . CYS A 1 102 ? 17.936 7.411 -20.855 1.00 92.69 102 CYS A C 1
ATOM 745 O O . CYS A 1 102 ? 17.507 7.777 -21.951 1.00 92.69 102 CYS A O 1
ATOM 747 N N . GLN A 1 103 ? 17.891 8.185 -19.772 1.00 90.25 103 GLN A N 1
ATOM 748 C CA . GLN A 1 103 ? 17.339 9.530 -19.799 1.00 90.25 103 GLN A CA 1
ATOM 749 C C . GLN A 1 103 ? 18.059 10.417 -20.829 1.00 90.25 103 GLN A C 1
ATOM 751 O O . GLN A 1 103 ? 19.292 10.398 -20.929 1.00 90.25 103 GLN A O 1
ATOM 756 N N . SER A 1 104 ? 17.276 11.194 -21.586 1.00 89.06 104 SER A N 1
ATOM 757 C CA . SER A 1 104 ? 17.817 12.164 -22.543 1.00 89.06 104 SER A CA 1
ATOM 758 C C . SER A 1 104 ? 18.581 13.264 -21.811 1.00 89.06 104 SER A C 1
ATOM 760 O O . SER A 1 104 ? 18.133 13.728 -20.765 1.00 89.06 104 SER A O 1
ATOM 762 N N . LEU A 1 105 ? 19.695 13.729 -22.381 1.00 88.25 105 LEU A N 1
ATOM 763 C CA . LEU A 1 105 ? 20.469 14.855 -21.840 1.00 88.25 105 LEU A CA 1
ATOM 764 C C . LEU A 1 105 ? 19.675 16.171 -21.830 1.00 88.25 105 LEU A C 1
ATOM 766 O O . LEU A 1 105 ? 19.980 17.080 -21.061 1.00 88.25 105 LEU A O 1
ATOM 770 N N . ASP A 1 106 ? 18.653 16.265 -22.674 1.00 88.88 106 ASP A N 1
ATOM 771 C CA . ASP A 1 106 ? 17.776 17.425 -22.825 1.00 88.88 106 ASP A CA 1
ATOM 772 C C . ASP A 1 106 ? 16.587 17.414 -21.843 1.00 88.88 106 ASP A C 1
ATOM 774 O O . ASP A 1 106 ? 15.836 18.392 -21.782 1.00 88.88 106 ASP A O 1
ATOM 778 N N . ASP A 1 107 ? 16.438 16.345 -21.053 1.00 90.06 107 ASP A N 1
ATOM 779 C CA . ASP A 1 107 ? 15.427 16.226 -20.002 1.00 90.06 107 ASP A CA 1
ATOM 780 C C . ASP A 1 107 ? 15.629 17.284 -18.900 1.00 90.06 107 ASP A C 1
ATOM 782 O O . ASP A 1 107 ? 16.751 17.602 -18.490 1.00 90.06 107 ASP A O 1
ATOM 786 N N . ASP A 1 108 ? 14.531 17.839 -18.388 1.00 89.75 108 ASP A N 1
ATOM 787 C CA . ASP A 1 108 ? 14.577 18.870 -17.353 1.00 89.75 108 ASP A CA 1
ATOM 788 C C . ASP A 1 108 ? 15.220 18.378 -16.046 1.00 89.75 108 ASP A C 1
ATOM 790 O O . ASP A 1 108 ? 15.857 19.175 -15.348 1.00 89.75 108 ASP A O 1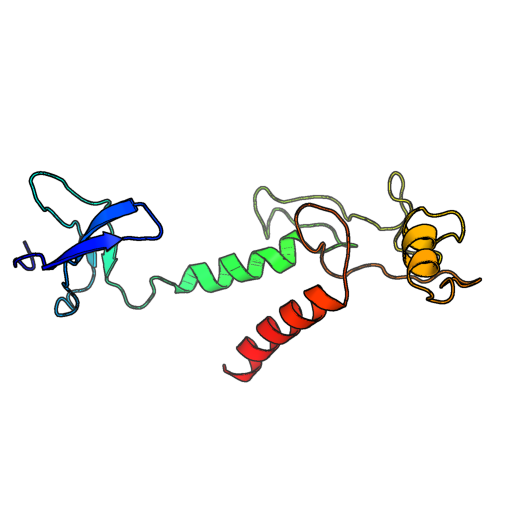
ATOM 794 N N . SER A 1 109 ? 15.143 17.085 -15.713 1.00 87.62 109 SER A N 1
ATOM 795 C CA . SER A 1 109 ? 15.805 16.573 -14.510 1.00 87.62 109 SER A CA 1
ATOM 796 C C . SER A 1 109 ? 17.326 16.493 -14.657 1.00 87.62 109 SER A C 1
ATOM 798 O O . SER A 1 109 ? 18.025 16.626 -13.654 1.00 87.62 109 SER A O 1
ATOM 800 N N . GLN A 1 110 ? 17.866 16.360 -15.876 1.00 89.44 110 GLN A N 1
ATOM 801 C CA . GLN A 1 110 ? 19.318 16.442 -16.111 1.00 89.44 110 GLN A CA 1
ATOM 802 C C . GLN A 1 110 ? 19.846 17.854 -15.856 1.00 89.44 110 GLN A C 1
ATOM 804 O O . GLN A 1 110 ? 20.946 18.026 -15.328 1.00 89.44 110 GLN A O 1
ATOM 809 N N . LYS A 1 111 ? 19.044 18.886 -16.152 1.00 86.56 111 LYS A N 1
ATOM 810 C CA . LYS A 1 111 ? 19.383 20.277 -15.804 1.00 86.56 111 LYS A CA 1
ATOM 811 C C . LYS A 1 111 ? 19.477 20.465 -14.291 1.00 86.56 111 LYS A C 1
ATOM 813 O O . LYS A 1 111 ? 20.364 21.168 -13.820 1.00 86.56 111 LYS A O 1
ATOM 818 N N . LEU A 1 112 ? 18.586 19.830 -13.526 1.00 88.50 112 LEU A N 1
ATOM 819 C CA . LEU A 1 112 ? 18.627 19.877 -12.061 1.00 88.50 112 LEU A CA 1
ATOM 820 C C . LEU A 1 112 ? 19.821 19.107 -11.490 1.00 88.50 112 LEU A C 1
ATOM 822 O O . LEU A 1 112 ? 20.431 19.585 -10.535 1.00 88.50 112 LEU A O 1
ATOM 826 N N . LEU A 1 113 ? 20.147 17.945 -12.061 1.00 88.88 113 LEU A N 1
ATOM 827 C CA . LEU A 1 113 ? 21.301 17.131 -11.670 1.00 88.88 113 LEU A CA 1
ATOM 828 C C . LEU A 1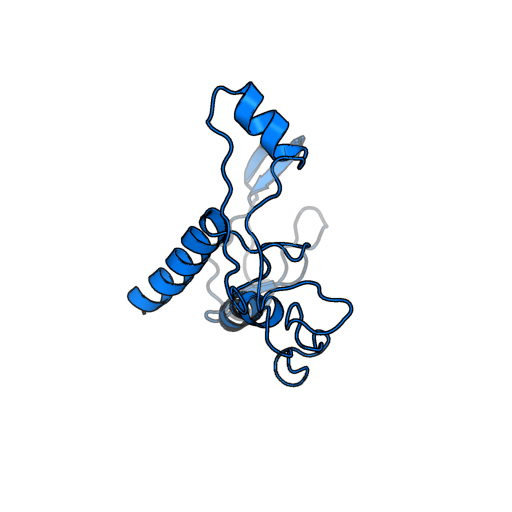 113 ? 22.609 17.906 -11.894 1.00 88.88 113 LEU A C 1
ATOM 830 O O . LEU A 1 113 ? 23.372 18.155 -10.965 1.00 88.88 113 LEU A O 1
ATOM 834 N N . THR A 1 114 ? 22.808 18.413 -13.108 1.00 89.56 114 THR A N 1
ATOM 835 C CA . THR A 1 114 ? 24.009 19.186 -13.462 1.00 89.56 114 THR A CA 1
ATOM 836 C C . THR A 1 114 ? 24.123 20.508 -12.700 1.00 89.56 114 THR A C 1
ATOM 838 O O . THR A 1 114 ? 25.225 20.911 -12.331 1.00 89.56 114 THR A O 1
ATOM 841 N N . ALA A 1 115 ? 23.006 21.171 -12.378 1.00 89.56 115 ALA A N 1
ATOM 842 C CA . ALA A 1 115 ? 23.009 22.369 -11.532 1.00 89.56 115 ALA A CA 1
ATOM 843 C C . ALA A 1 115 ? 23.484 22.101 -10.089 1.00 89.56 115 ALA A C 1
ATOM 845 O O . ALA A 1 115 ? 23.943 23.029 -9.422 1.00 89.56 115 ALA A O 1
ATOM 846 N N . GLN A 1 116 ? 23.401 20.855 -9.612 1.00 90.88 116 GLN A N 1
ATOM 847 C CA . GLN A 1 116 ? 23.944 20.424 -8.316 1.00 90.88 116 GLN A CA 1
ATOM 848 C C . GLN A 1 116 ? 25.442 20.073 -8.384 1.00 90.88 11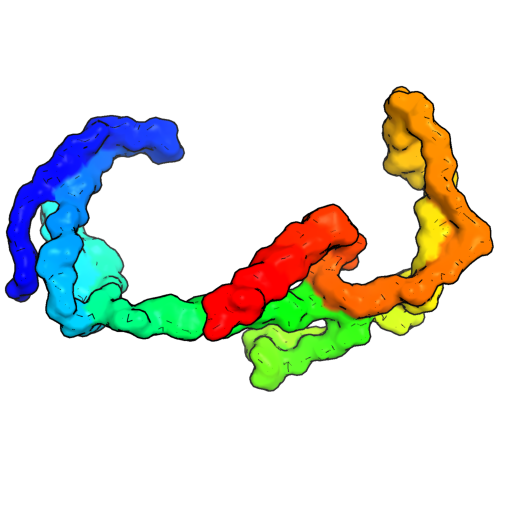6 GLN A C 1
ATOM 850 O O . GLN A 1 116 ? 26.052 19.812 -7.350 1.00 90.88 116 GLN A O 1
ATOM 855 N N . GLY A 1 117 ? 26.054 20.146 -9.573 1.00 90.44 117 GLY A N 1
ATOM 856 C CA . GLY A 1 117 ? 27.464 19.830 -9.807 1.00 90.44 117 GLY A CA 1
ATOM 857 C C . GLY A 1 117 ? 27.731 18.365 -10.152 1.00 90.44 117 GLY A C 1
ATOM 858 O O . GLY A 1 117 ? 28.895 17.976 -10.217 1.00 90.44 117 GLY A O 1
ATOM 859 N N . ASP A 1 118 ? 26.681 17.573 -10.374 1.00 89.38 118 ASP A N 1
ATOM 860 C CA . ASP A 1 118 ? 26.798 16.180 -10.792 1.00 89.38 118 ASP A CA 1
ATOM 861 C C . ASP A 1 118 ? 27.018 16.063 -12.309 1.00 89.38 118 ASP A C 1
ATOM 863 O O . ASP A 1 118 ? 26.557 16.890 -13.101 1.00 89.38 118 ASP A O 1
ATOM 867 N N . GLU A 1 119 ? 27.713 15.004 -12.726 1.00 88.94 119 GLU A N 1
ATOM 868 C CA . GLU A 1 119 ? 27.876 14.682 -14.145 1.00 88.94 119 GLU A CA 1
ATOM 869 C C . GLU A 1 119 ? 26.537 14.215 -14.751 1.00 88.94 119 GLU A C 1
ATOM 871 O O . GLU A 1 119 ? 25.827 13.422 -14.118 1.00 88.94 119 GLU A O 1
ATOM 876 N N . PRO A 1 120 ? 26.184 14.645 -15.981 1.00 87.00 120 PRO A N 1
ATOM 877 C CA . PRO A 1 120 ? 24.996 14.149 -16.663 1.00 87.00 120 PRO A CA 1
ATOM 878 C C . PRO A 1 120 ? 25.056 12.628 -16.822 1.00 87.00 120 PRO A C 1
ATOM 880 O O . PRO A 1 120 ? 26.051 12.077 -17.302 1.00 87.00 120 PRO A O 1
ATOM 883 N N . TRP A 1 121 ? 23.974 11.937 -16.469 1.00 85.50 121 TRP A N 1
ATOM 884 C CA . TRP A 1 121 ? 23.909 10.480 -16.583 1.00 85.50 121 TRP A CA 1
ATOM 885 C C . TRP A 1 121 ? 23.128 10.061 -17.828 1.00 85.50 121 TRP A C 1
ATOM 887 O O . TRP A 1 121 ? 21.935 10.333 -17.932 1.00 85.50 121 TRP A O 1
ATOM 897 N N . THR A 1 122 ? 23.775 9.375 -18.770 1.00 91.38 122 THR A N 1
ATOM 898 C CA . THR A 1 122 ? 23.120 8.837 -19.972 1.00 91.38 122 THR A CA 1
ATOM 899 C C . THR A 1 122 ? 23.817 7.567 -20.474 1.00 91.38 122 THR A C 1
ATOM 901 O O . THR A 1 122 ? 24.866 7.179 -19.954 1.00 91.38 122 THR A O 1
ATOM 904 N N . CYS A 1 123 ? 23.237 6.905 -21.475 1.00 90.62 123 CYS A N 1
ATOM 905 C CA . CYS A 1 123 ? 23.811 5.736 -22.138 1.00 90.62 123 CYS A CA 1
ATOM 906 C C . CYS A 1 123 ? 23.338 5.608 -23.595 1.00 90.62 123 CYS A C 1
ATOM 908 O O . CYS A 1 123 ? 22.351 6.225 -23.989 1.00 90.62 123 CYS A O 1
ATOM 910 N N . ASP A 1 124 ? 24.034 4.787 -24.384 1.00 93.56 124 ASP A N 1
ATOM 911 C CA . ASP A 1 124 ? 23.762 4.524 -25.806 1.00 93.56 124 ASP A CA 1
ATOM 912 C C . ASP A 1 124 ? 23.050 3.180 -26.064 1.00 93.56 124 ASP A C 1
ATOM 914 O O . ASP A 1 124 ? 22.942 2.736 -27.208 1.00 93.56 124 ASP A O 1
ATOM 918 N N . TYR A 1 125 ? 22.540 2.538 -25.009 1.00 94.81 125 TYR A N 1
ATOM 919 C CA . TYR A 1 125 ? 21.807 1.277 -25.079 1.00 94.81 125 TYR A CA 1
ATOM 920 C C . TYR A 1 125 ? 20.358 1.419 -24.597 1.00 94.81 125 TYR A C 1
ATOM 922 O O . TYR A 1 125 ? 19.972 2.390 -23.946 1.00 94.81 125 TYR A O 1
ATOM 930 N N . THR A 1 126 ? 19.556 0.400 -24.896 1.00 97.31 126 THR A N 1
ATOM 931 C CA . THR A 1 126 ? 18.216 0.203 -24.331 1.00 97.31 126 THR A CA 1
ATOM 932 C C . THR A 1 126 ? 18.193 -1.046 -23.466 1.00 97.31 126 THR A C 1
ATOM 934 O O . THR A 1 126 ? 18.929 -1.995 -23.742 1.00 97.31 126 THR A O 1
ATOM 937 N N . SER A 1 127 ? 17.318 -1.084 -22.466 1.00 97.56 127 SER A N 1
ATOM 938 C CA . SER A 1 127 ? 17.125 -2.264 -21.615 1.00 97.56 127 SER A CA 1
ATOM 939 C C . SER A 1 127 ? 15.681 -2.746 -21.632 1.00 97.56 127 SER A C 1
ATOM 941 O O . SER A 1 127 ? 14.755 -1.935 -21.603 1.00 97.56 127 SER A O 1
ATOM 943 N N . ASP A 1 128 ? 15.496 -4.067 -21.632 1.00 98.25 128 ASP A N 1
ATOM 944 C CA . ASP A 1 128 ? 14.225 -4.660 -21.226 1.00 98.25 128 ASP A CA 1
ATOM 945 C C . ASP A 1 128 ? 14.135 -4.573 -19.703 1.00 98.25 128 ASP A C 1
ATOM 947 O O . ASP A 1 128 ? 14.904 -5.205 -18.975 1.00 98.25 128 ASP A O 1
ATOM 951 N N . VAL A 1 129 ? 13.221 -3.736 -19.234 1.00 98.12 129 VAL A N 1
ATOM 952 C CA . VAL A 1 129 ? 12.939 -3.534 -17.814 1.00 98.12 129 VAL A CA 1
ATOM 953 C C . VAL A 1 129 ? 11.483 -3.860 -17.507 1.00 98.12 129 VAL A C 1
ATOM 955 O O . VAL A 1 129 ? 10.927 -3.307 -16.563 1.00 98.12 129 VAL A O 1
ATOM 958 N N . THR A 1 130 ? 10.837 -4.730 -18.290 1.00 98.31 130 THR A N 1
ATOM 959 C CA . THR A 1 130 ? 9.449 -5.165 -18.064 1.00 98.31 130 THR A CA 1
ATOM 960 C C . THR A 1 130 ? 9.252 -5.848 -16.706 1.00 98.31 130 THR A C 1
ATOM 962 O O . THR A 1 130 ? 10.179 -6.333 -16.059 1.00 98.31 130 THR A O 1
ATOM 965 N N . GLY A 1 131 ? 8.002 -5.863 -16.235 1.00 98.31 131 GLY A N 1
ATOM 966 C CA . GLY A 1 131 ? 7.658 -6.421 -14.929 1.00 98.31 131 GLY A CA 1
ATOM 967 C C . GLY A 1 131 ? 7.872 -5.439 -13.777 1.00 98.31 131 GLY A C 1
ATOM 968 O O . GLY A 1 131 ? 7.899 -4.219 -13.969 1.00 98.31 131 GLY A O 1
ATOM 969 N N . GLY A 1 132 ? 7.988 -5.987 -12.566 1.00 98.31 132 GLY A N 1
ATOM 970 C CA . GLY A 1 132 ? 8.042 -5.218 -11.322 1.00 98.31 132 GLY A CA 1
ATOM 971 C C . GLY A 1 132 ? 6.676 -4.680 -10.884 1.00 98.31 132 GLY A C 1
ATOM 972 O O . GLY A 1 132 ? 5.627 -5.138 -11.350 1.00 98.31 132 GLY A O 1
ATOM 973 N N . TRP A 1 133 ? 6.701 -3.707 -9.974 1.00 98.69 133 TRP A N 1
ATOM 974 C CA . TRP A 1 133 ? 5.509 -3.054 -9.435 1.00 98.69 133 TRP A CA 1
ATOM 975 C C . TRP A 1 133 ? 5.485 -1.572 -9.783 1.00 98.69 133 TRP A C 1
ATOM 977 O O . TRP A 1 133 ? 6.514 -0.906 -9.680 1.00 98.69 133 TRP A O 1
ATOM 987 N N . TYR A 1 134 ? 4.304 -1.075 -10.145 1.00 98.62 134 TYR A N 1
ATOM 988 C CA . TYR A 1 134 ? 4.003 0.350 -10.099 1.00 98.62 134 TYR A CA 1
ATOM 989 C C . TYR A 1 134 ? 4.041 0.821 -8.644 1.00 98.62 134 TYR A C 1
ATOM 991 O O . TYR A 1 134 ? 3.425 0.194 -7.775 1.00 98.62 134 TYR A O 1
ATOM 999 N N . ASP A 1 135 ? 4.801 1.883 -8.392 1.00 97.94 135 ASP A N 1
ATOM 1000 C CA . ASP A 1 135 ? 5.232 2.272 -7.046 1.00 97.94 135 ASP A CA 1
ATOM 1001 C C . ASP A 1 135 ? 4.125 2.909 -6.206 1.00 97.94 135 ASP A C 1
ATOM 1003 O O . ASP A 1 135 ? 3.990 2.610 -5.019 1.00 97.94 135 ASP A O 1
ATOM 1007 N N . ALA A 1 136 ? 3.301 3.747 -6.834 1.00 97.06 136 ALA A N 1
ATOM 1008 C CA . ALA A 1 136 ? 2.183 4.395 -6.171 1.00 97.06 136 ALA A CA 1
ATOM 1009 C C . ALA A 1 136 ? 0.966 4.496 -7.106 1.00 97.06 136 ALA A C 1
ATOM 1011 O O . ALA A 1 136 ? 0.517 3.496 -7.665 1.00 97.06 136 ALA A O 1
ATOM 1012 N N . GLY A 1 137 ? 0.382 5.691 -7.221 1.00 97.06 137 GLY A N 1
ATOM 1013 C CA . GLY A 1 137 ? -0.744 5.966 -8.117 1.00 97.06 137 GLY A CA 1
ATOM 1014 C C . GLY A 1 137 ? -0.335 6.243 -9.567 1.00 97.06 137 GLY A C 1
ATOM 1015 O O . GLY A 1 137 ? -1.207 6.395 -10.418 1.00 97.06 137 GLY A O 1
ATOM 1016 N N . ASP A 1 138 ? 0.964 6.342 -9.842 1.00 97.81 138 ASP A N 1
ATOM 1017 C CA . ASP A 1 138 ? 1.554 6.477 -11.170 1.00 97.81 138 ASP A CA 1
ATOM 1018 C C . ASP A 1 138 ? 2.080 5.125 -11.693 1.00 97.81 138 ASP A C 1
ATOM 1020 O O . ASP A 1 138 ? 1.914 4.085 -11.059 1.00 97.81 138 ASP A O 1
ATOM 1024 N N . HIS A 1 139 ? 2.705 5.127 -12.873 1.00 97.81 139 HIS A N 1
ATOM 1025 C CA . HIS A 1 139 ? 3.252 3.918 -13.502 1.00 97.81 139 HIS A CA 1
ATOM 1026 C C . HIS A 1 139 ? 4.783 3.795 -13.398 1.00 97.81 139 HIS A C 1
ATOM 1028 O O . HIS A 1 139 ? 5.383 2.937 -14.050 1.00 97.81 139 HIS A O 1
ATOM 1034 N N . GLY A 1 140 ? 5.429 4.638 -12.594 1.00 98.06 140 GLY A N 1
ATOM 1035 C CA . GLY A 1 140 ? 6.851 4.563 -12.308 1.00 98.06 140 GLY A CA 1
ATOM 1036 C C . GLY A 1 140 ? 7.221 3.323 -11.497 1.00 98.06 140 GLY A C 1
ATOM 1037 O O . GLY A 1 140 ? 6.417 2.761 -10.747 1.00 98.06 140 GLY A O 1
ATOM 1038 N N . LYS A 1 141 ? 8.469 2.883 -11.670 1.00 98.50 141 LYS A N 1
ATOM 1039 C CA . LYS A 1 141 ? 9.047 1.715 -10.998 1.00 98.50 141 LYS A CA 1
ATOM 1040 C C . LYS A 1 141 ? 10.411 2.108 -10.451 1.00 98.50 141 LYS A C 1
ATOM 1042 O O . LYS A 1 141 ? 11.332 2.369 -11.223 1.00 98.50 141 LYS A O 1
ATOM 1047 N N . TYR A 1 142 ? 10.545 2.162 -9.129 1.00 97.94 142 TYR A N 1
ATOM 1048 C CA . TYR A 1 142 ? 11.715 2.757 -8.480 1.00 97.94 142 TYR A CA 1
ATOM 1049 C C . TYR A 1 142 ? 12.443 1.739 -7.609 1.00 97.94 142 TYR A C 1
ATOM 1051 O O . TYR A 1 142 ? 11.864 1.144 -6.703 1.00 97.94 142 TYR A O 1
ATOM 1059 N N . VAL A 1 143 ? 13.745 1.569 -7.846 1.00 98.44 143 VAL A N 1
ATOM 1060 C CA . VAL A 1 143 ? 14.566 0.594 -7.110 1.00 98.44 143 VAL A CA 1
ATOM 1061 C C . VAL A 1 143 ? 14.669 0.940 -5.623 1.00 98.44 143 VAL A C 1
ATOM 1063 O O . VAL A 1 143 ? 14.637 0.039 -4.793 1.00 98.44 143 VAL A O 1
ATOM 1066 N N . VAL A 1 144 ? 14.762 2.225 -5.264 1.00 97.88 144 VAL A N 1
ATOM 1067 C CA . VAL A 1 144 ? 14.937 2.649 -3.862 1.00 97.88 144 VAL A CA 1
ATOM 1068 C C . VAL A 1 144 ? 13.718 2.274 -3.013 1.00 97.88 144 VAL A C 1
ATOM 1070 O O . VAL A 1 144 ? 13.859 1.571 -2.013 1.00 97.88 144 VAL A O 1
ATOM 1073 N N . ASN A 1 145 ? 12.519 2.692 -3.428 1.00 97.81 145 ASN A N 1
ATOM 1074 C CA . ASN A 1 145 ? 11.294 2.399 -2.685 1.00 97.81 145 ASN A CA 1
ATOM 1075 C C . ASN A 1 145 ? 10.854 0.932 -2.856 1.00 97.81 145 ASN A C 1
ATOM 1077 O O . ASN A 1 145 ? 10.511 0.260 -1.882 1.00 97.81 145 ASN A O 1
ATOM 1081 N N . GLY A 1 146 ? 10.993 0.375 -4.064 1.00 98.19 146 GLY A N 1
ATOM 1082 C CA . GLY A 1 146 ? 10.761 -1.047 -4.315 1.00 98.19 146 GLY A CA 1
ATOM 1083 C C . GLY A 1 146 ? 11.674 -1.956 -3.484 1.00 98.19 146 GLY A C 1
ATOM 1084 O O . GLY A 1 146 ? 11.237 -3.009 -3.021 1.00 98.19 146 GLY A O 1
ATOM 1085 N N . GLY A 1 147 ? 12.914 -1.528 -3.229 1.00 98.44 147 GLY A N 1
ATOM 1086 C CA . GLY A 1 147 ? 13.894 -2.243 -2.415 1.00 98.44 147 GLY A CA 1
ATOM 1087 C C . GLY A 1 147 ? 13.460 -2.404 -0.959 1.00 98.44 147 GLY A C 1
ATOM 1088 O O . GLY A 1 147 ? 13.496 -3.515 -0.428 1.00 98.44 147 GLY A O 1
ATOM 1089 N N . ILE A 1 148 ? 12.994 -1.331 -0.313 1.00 98.31 148 ILE A N 1
ATOM 1090 C CA . ILE A 1 148 ? 12.473 -1.439 1.058 1.00 98.31 148 ILE A CA 1
ATOM 1091 C C . ILE A 1 148 ? 11.156 -2.228 1.100 1.00 98.31 148 ILE A C 1
ATOM 1093 O O . ILE A 1 148 ? 10.973 -3.042 2.007 1.00 98.31 148 ILE A O 1
ATOM 1097 N N . ALA A 1 149 ? 10.284 -2.074 0.099 1.00 98.00 149 ALA A N 1
ATOM 1098 C CA . ALA A 1 149 ? 9.026 -2.815 0.020 1.00 98.00 149 ALA A CA 1
ATOM 1099 C C . ALA A 1 149 ? 9.254 -4.334 -0.094 1.00 98.00 149 ALA A C 1
ATOM 1101 O O . ALA A 1 149 ? 8.704 -5.109 0.694 1.00 98.00 149 ALA A O 1
ATOM 1102 N N . VAL A 1 150 ? 10.114 -4.781 -1.019 1.00 98.06 150 VAL A N 1
ATOM 1103 C CA . VAL A 1 150 ? 10.425 -6.213 -1.166 1.00 98.06 150 VAL A CA 1
ATOM 1104 C C . VAL A 1 150 ? 11.160 -6.756 0.058 1.00 98.06 150 VAL A C 1
ATOM 1106 O O . VAL A 1 150 ? 10.858 -7.865 0.498 1.00 98.06 150 VAL A O 1
ATOM 1109 N N . ALA A 1 151 ? 12.060 -5.974 0.665 1.00 98.19 151 ALA A N 1
ATOM 1110 C CA . ALA A 1 151 ? 12.743 -6.373 1.892 1.00 98.19 151 ALA A CA 1
ATOM 1111 C C . ALA A 1 151 ? 11.748 -6.608 3.036 1.00 98.19 151 ALA A C 1
ATOM 1113 O O . ALA A 1 151 ? 11.861 -7.606 3.743 1.00 98.19 151 ALA A O 1
ATOM 1114 N N . GLN A 1 152 ? 10.739 -5.748 3.199 1.00 96.88 152 GLN A N 1
ATOM 1115 C CA . GLN A 1 152 ? 9.689 -5.942 4.202 1.00 96.88 152 GLN A CA 1
ATOM 1116 C C . GLN A 1 152 ? 8.877 -7.215 3.939 1.00 96.88 152 GLN A C 1
ATOM 1118 O O . GLN A 1 152 ? 8.685 -7.998 4.869 1.00 96.88 152 GLN A O 1
ATOM 1123 N N . VAL A 1 153 ? 8.464 -7.467 2.691 1.00 95.81 153 VAL A N 1
ATOM 1124 C CA . VAL A 1 153 ? 7.734 -8.694 2.318 1.00 95.81 153 VAL A CA 1
ATOM 1125 C C . VAL A 1 153 ? 8.573 -9.939 2.607 1.00 95.81 153 VAL A C 1
ATOM 1127 O O . VAL A 1 153 ? 8.110 -10.835 3.314 1.00 95.81 153 VAL A O 1
ATOM 1130 N N . LEU A 1 154 ? 9.824 -9.988 2.146 1.00 97.25 154 LEU A N 1
ATOM 1131 C CA . LEU A 1 154 ? 10.727 -11.113 2.413 1.00 97.25 154 LEU A CA 1
ATOM 1132 C C . LEU A 1 154 ? 10.972 -11.299 3.913 1.00 97.25 154 LEU A C 1
ATOM 1134 O O . LEU A 1 154 ? 10.943 -12.419 4.410 1.00 97.25 154 LEU A O 1
ATOM 1138 N N . SER A 1 155 ? 11.104 -10.207 4.661 1.00 96.75 155 SER A N 1
ATOM 1139 C CA . SER A 1 155 ? 11.302 -10.257 6.107 1.00 96.75 155 SER A CA 1
ATOM 1140 C C . SER A 1 155 ? 10.066 -10.755 6.872 1.00 96.75 155 SER A C 1
ATOM 1142 O O . SER A 1 155 ? 10.193 -11.193 8.017 1.00 96.75 155 SER A O 1
ATOM 1144 N N . THR A 1 156 ? 8.864 -10.709 6.280 1.00 92.50 156 THR A N 1
ATOM 1145 C CA . THR A 1 156 ? 7.707 -11.431 6.839 1.00 92.50 156 THR A CA 1
ATOM 1146 C C . THR A 1 156 ? 7.846 -12.935 6.639 1.00 92.50 156 THR A C 1
ATOM 1148 O O . THR A 1 156 ? 7.626 -13.673 7.592 1.00 92.50 156 THR A O 1
ATOM 1151 N N . PHE A 1 157 ? 8.282 -13.376 5.456 1.00 92.31 157 PHE A N 1
ATOM 1152 C CA . PHE A 1 157 ? 8.510 -14.788 5.139 1.00 92.31 157 PHE A CA 1
ATOM 1153 C C . PHE A 1 157 ? 9.650 -15.406 5.964 1.00 92.31 157 PHE A C 1
ATOM 1155 O O . PHE A 1 157 ? 9.530 -16.527 6.438 1.00 92.31 157 PHE A O 1
ATOM 1162 N N . GLU A 1 158 ? 10.734 -14.674 6.223 1.00 95.81 158 GLU A N 1
ATOM 1163 C CA . GLU A 1 158 ? 11.836 -15.157 7.077 1.00 95.81 158 GLU A CA 1
ATOM 1164 C C . GLU A 1 158 ? 11.431 -15.393 8.542 1.00 95.81 158 GLU A C 1
ATOM 1166 O O . GLU A 1 158 ? 12.149 -16.060 9.286 1.00 95.81 158 GLU A O 1
ATOM 1171 N N . ARG A 1 159 ? 10.311 -14.808 8.981 1.00 88.94 159 ARG A N 1
ATOM 1172 C CA . ARG A 1 159 ? 9.817 -14.874 10.365 1.00 88.94 159 ARG A CA 1
ATOM 1173 C C . ARG A 1 159 ? 8.583 -15.767 10.529 1.00 88.94 159 ARG A C 1
ATOM 1175 O O . ARG A 1 159 ? 8.001 -15.767 11.617 1.00 88.94 159 ARG A O 1
ATOM 1182 N N . THR A 1 160 ? 8.167 -16.472 9.476 1.00 70.62 160 THR A N 1
ATOM 1183 C CA . THR A 1 160 ? 7.125 -17.514 9.527 1.00 70.62 160 THR A CA 1
ATOM 1184 C C . THR A 1 160 ? 7.743 -18.889 9.668 1.00 70.62 160 THR A C 1
ATOM 1186 O O . THR A 1 160 ? 7.214 -19.671 10.487 1.00 70.62 160 THR A O 1
#

Organism: NCBI:txid337219

pLDDT: mean 95.4, std 3.85, range [70.62, 98.69]

Sequence (160 aa):
MVKSGSSTPKGVDPTADLNVHVIDFSSVKTMGSGFTLEADGETSYPFSIASDIYAKLRTDALTFFYTNRSGIAIDDALAPGYGRPAGHVGEAPNQGDTAVPCQSLDDDSQKLLTAQGDEPWTCDYTSDVTGGWYDAGDHGKYVVNGGIAVAQVLSTFERT

Secondary structure (DSSP, 8-state):
-------EEEEEETTTTEEEEE---TT----EEEE--EETTEEPPPEEE-S-TTHHHHHHHHHHHHHTBSSSPBPTTTSTT--BPPSSSS-TT---STTEEPPPTTSHHHHHHHHTTPPPP--S-EE----SB--SSSS---HHHHHHHHHHHHHHHTT-

Foldseek 3Di:
DQDDDDWAWDQADPVVRDTDTHDDPVVDQDWDWQDWDADPNDIDDIGTRDPCPCVVVVVVVVVLQQLFKAQAFRDCVSVPPSTDGHHANCDPPHVDDQWAFFDDCPDPVQVVCVVVVHDRDGDDGTHRPTIDGQQPPDNDDDCVSSVVVVVVVVVVVVVD

InterPro domains:
  IPR001701 Glycoside hydrolase family 9 [PF00759] (54-159)
  IPR004197 Cellulase, Ig-like domain [PF02927] (2-44)
  IPR004197 Cellulase, Ig-like domain [cd02850] (2-49)
  IPR008928 Six-hairpin glycosidase superfamily [SSF48208] (49-158)
  IPR012341 Six-hairpin glycosidase-like superfamily [G3DSA:1.50.10.10] (52-160)
  IPR013783 Immunoglobulin-like fold [G3DSA:2.60.40.10] (1-50)
  IPR014756 Immunoglobulin E-set [SSF81296] (2-50)

Radius of gyration: 25.2 Å; chains: 1; bounding box: 53×40×63 Å